Protein AF-A0A950EYW7-F1 (afdb_monomer)

Mean predicted aligned error: 5.31 Å

Foldseek 3Di:
DDPLVVLLVVLVVLLVLLLVLLVLQVVLCVVCVVQEPDDCPLVVLSVVLNVVSVVLNVVSVVCVPPDDDDPVVSVVSSLQSVLSSVLSPQSGDDNPDPHHYNPVSCVVRVVVNVVSVVPRDD

Structure (mmCIF, N/CA/C/O backbone):
data_AF-A0A950EYW7-F1
#
_entry.id   AF-A0A950EYW7-F1
#
loop_
_atom_site.group_PDB
_atom_site.id
_atom_site.type_symbol
_atom_site.label_atom_id
_atom_site.label_alt_id
_atom_site.label_comp_id
_atom_site.label_asym_id
_atom_site.label_entity_id
_atom_site.label_seq_id
_atom_site.pdbx_PDB_ins_code
_atom_site.Cartn_x
_atom_site.Cartn_y
_atom_site.Cartn_z
_atom_site.occupancy
_atom_site.B_iso_or_equiv
_atom_site.auth_seq_id
_atom_site.auth_comp_id
_atom_site.auth_asym_id
_atom_site.auth_atom_id
_atom_site.pdbx_PDB_model_num
ATOM 1 N N . MET A 1 1 ? 19.399 9.872 -20.538 1.00 56.19 1 MET A N 1
ATOM 2 C CA . MET A 1 1 ? 18.231 9.248 -19.891 1.00 56.19 1 MET A CA 1
ATOM 3 C C . MET A 1 1 ? 17.792 8.111 -20.783 1.00 56.19 1 MET A C 1
ATOM 5 O O . MET A 1 1 ? 17.543 8.339 -21.962 1.00 56.19 1 MET A O 1
ATOM 9 N N . THR A 1 2 ? 17.830 6.894 -20.265 1.00 70.12 2 THR A N 1
ATOM 10 C CA . THR A 1 2 ? 17.333 5.705 -20.965 1.00 70.12 2 THR A CA 1
ATOM 11 C C . THR A 1 2 ? 15.814 5.611 -20.777 1.00 70.12 2 THR A C 1
ATOM 13 O O . THR A 1 2 ? 15.268 6.250 -19.879 1.00 70.12 2 THR A O 1
ATOM 16 N N . ALA A 1 3 ? 15.102 4.843 -21.611 1.00 73.06 3 ALA A N 1
ATOM 17 C CA . ALA A 1 3 ? 13.659 4.626 -21.429 1.00 73.06 3 ALA A CA 1
ATOM 18 C C . ALA A 1 3 ? 13.335 4.113 -20.009 1.00 73.06 3 ALA A C 1
ATOM 20 O O . ALA A 1 3 ? 12.346 4.523 -19.414 1.00 73.06 3 ALA A O 1
ATOM 21 N N . PHE A 1 4 ? 14.235 3.313 -19.433 1.00 72.62 4 PHE A N 1
ATOM 22 C CA . PHE A 1 4 ? 14.172 2.858 -18.048 1.00 72.62 4 PHE A CA 1
ATOM 23 C C . PHE A 1 4 ? 14.076 3.996 -17.022 1.00 72.62 4 PHE A C 1
ATOM 25 O O . PHE A 1 4 ? 13.254 3.931 -16.109 1.00 72.62 4 PHE A O 1
ATOM 32 N N . ASP A 1 5 ? 14.873 5.057 -17.175 1.00 76.00 5 ASP A N 1
ATOM 33 C CA . ASP A 1 5 ? 14.906 6.163 -16.208 1.00 76.00 5 ASP A CA 1
ATOM 34 C C . ASP A 1 5 ? 13.544 6.870 -16.128 1.00 76.00 5 ASP A C 1
ATOM 36 O O . ASP A 1 5 ? 13.094 7.233 -15.048 1.00 76.00 5 ASP A O 1
ATOM 40 N N . TYR A 1 6 ? 12.847 7.028 -17.257 1.00 82.62 6 TYR A N 1
ATOM 41 C CA . TYR A 1 6 ? 11.511 7.631 -17.274 1.00 82.62 6 TYR A CA 1
ATOM 42 C C . TYR A 1 6 ? 10.434 6.694 -16.718 1.00 82.62 6 TYR A C 1
ATOM 44 O O . TYR A 1 6 ? 9.560 7.132 -15.969 1.00 82.62 6 TYR A O 1
ATOM 52 N N . LEU A 1 7 ? 10.485 5.408 -17.072 1.00 85.12 7 LEU A N 1
ATOM 53 C CA . LEU A 1 7 ? 9.479 4.432 -16.647 1.00 85.12 7 LEU A CA 1
ATOM 54 C C . LEU A 1 7 ? 9.591 4.121 -15.150 1.00 85.12 7 LEU A C 1
ATOM 56 O O . LEU A 1 7 ? 8.580 4.100 -14.452 1.00 85.12 7 LEU A O 1
ATOM 60 N N . SER A 1 8 ? 10.811 3.969 -14.632 1.00 84.25 8 SER A N 1
ATOM 61 C CA . SER A 1 8 ? 11.062 3.734 -13.204 1.00 84.25 8 SER A CA 1
ATOM 62 C C . SER A 1 8 ? 10.570 4.880 -12.314 1.00 84.25 8 SER A C 1
ATOM 64 O O . SER A 1 8 ? 10.097 4.628 -11.205 1.00 84.25 8 SER A O 1
ATOM 66 N N . VAL A 1 9 ? 10.600 6.127 -12.802 1.00 90.00 9 VAL A N 1
ATOM 67 C CA . VAL A 1 9 ? 10.004 7.276 -12.100 1.00 90.00 9 VAL A CA 1
ATOM 68 C C . VAL A 1 9 ? 8.495 7.103 -11.961 1.00 90.00 9 VAL A C 1
ATOM 70 O O . VAL A 1 9 ? 7.969 7.273 -10.865 1.00 90.00 9 VAL A O 1
ATOM 73 N N . LEU A 1 10 ? 7.794 6.726 -13.033 1.00 91.31 10 LEU A N 1
ATOM 74 C CA . LEU A 1 10 ? 6.350 6.492 -12.974 1.00 91.31 10 LEU A CA 1
ATOM 75 C C . LEU A 1 10 ? 6.004 5.340 -12.019 1.00 91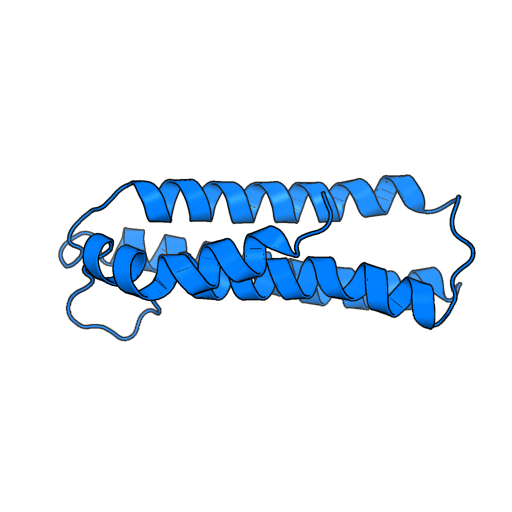.31 10 LEU A C 1
ATOM 77 O O . LEU A 1 10 ? 5.129 5.506 -11.171 1.00 91.31 10 LEU A O 1
ATOM 81 N N . LEU A 1 11 ? 6.729 4.218 -12.098 1.00 91.62 11 LEU A N 1
ATOM 82 C CA . LEU A 1 11 ? 6.560 3.089 -11.173 1.00 91.62 11 LEU A CA 1
ATOM 83 C C . LEU A 1 11 ? 6.767 3.531 -9.715 1.00 91.62 11 LEU A C 1
ATOM 85 O O . LEU A 1 11 ? 5.948 3.223 -8.851 1.00 91.62 11 LEU A O 1
ATOM 89 N N . SER A 1 12 ? 7.803 4.336 -9.461 1.00 91.94 12 SER A N 1
ATOM 90 C CA . SER A 1 12 ? 8.101 4.887 -8.133 1.00 91.94 12 SER A CA 1
ATOM 91 C C . SER A 1 12 ? 7.013 5.834 -7.623 1.00 91.94 12 SER A C 1
ATOM 93 O O . SER A 1 12 ? 6.730 5.836 -6.428 1.00 91.94 12 SER A O 1
ATOM 95 N N . ILE A 1 13 ? 6.387 6.631 -8.497 1.00 94.81 13 ILE A N 1
ATOM 96 C CA . ILE A 1 13 ? 5.275 7.517 -8.118 1.00 94.81 13 ILE A CA 1
ATOM 97 C C . ILE A 1 13 ? 4.075 6.686 -7.663 1.00 94.81 13 ILE A C 1
ATOM 99 O O . ILE A 1 13 ? 3.535 6.942 -6.589 1.00 94.81 13 ILE A O 1
ATOM 103 N N . VAL A 1 14 ? 3.674 5.680 -8.445 1.00 95.81 14 VAL A N 1
ATOM 104 C CA . VAL A 1 14 ? 2.527 4.823 -8.098 1.00 95.81 14 VAL A CA 1
ATOM 105 C C . VAL A 1 14 ? 2.797 4.065 -6.796 1.00 95.81 14 VAL A C 1
ATOM 107 O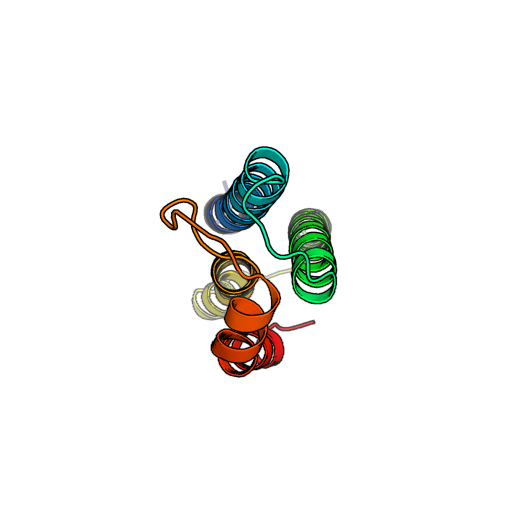 O . VAL A 1 14 ? 1.949 4.025 -5.907 1.00 95.81 14 VAL A O 1
ATOM 110 N N . LEU A 1 15 ? 4.012 3.547 -6.630 1.00 94.81 15 LEU A N 1
ATOM 111 C CA . LEU A 1 15 ? 4.418 2.852 -5.414 1.00 94.81 15 LEU A CA 1
ATOM 112 C C . LEU A 1 15 ? 4.474 3.786 -4.195 1.00 94.81 15 LEU A C 1
ATOM 114 O O . LEU A 1 15 ? 4.020 3.431 -3.109 1.00 94.81 15 LEU A O 1
ATOM 118 N N . GLY A 1 16 ? 4.959 5.015 -4.380 1.00 96.19 16 GLY A N 1
ATOM 119 C CA . GLY A 1 16 ? 4.930 6.062 -3.362 1.00 96.19 16 GLY A CA 1
ATOM 120 C C . GLY A 1 16 ? 3.507 6.427 -2.936 1.00 96.19 16 GLY A C 1
ATOM 121 O O . GLY A 1 16 ? 3.262 6.633 -1.749 1.00 96.19 16 GLY A O 1
ATOM 122 N N . LEU A 1 17 ? 2.551 6.439 -3.871 1.00 96.88 17 LEU A N 1
AT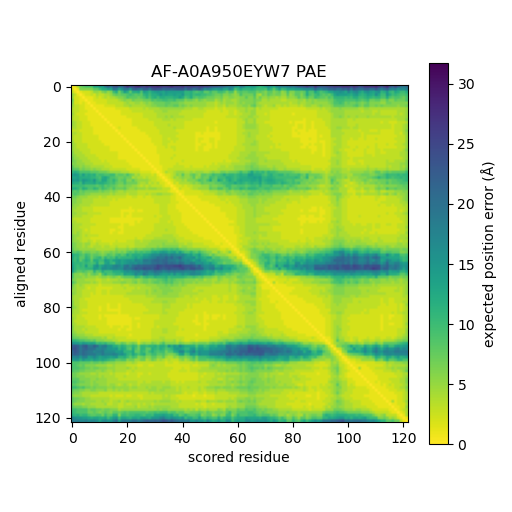OM 123 C CA . LEU A 1 17 ? 1.131 6.625 -3.563 1.00 96.88 17 LEU A CA 1
ATOM 124 C C . LEU A 1 17 ? 0.564 5.455 -2.754 1.00 96.88 17 LEU A C 1
ATOM 126 O O . LEU A 1 17 ? -0.185 5.704 -1.813 1.00 96.88 17 LEU A O 1
ATOM 130 N N . ALA A 1 18 ? 0.935 4.209 -3.064 1.00 96.50 18 ALA A N 1
ATOM 131 C CA . ALA A 1 18 ? 0.523 3.038 -2.283 1.00 96.50 18 ALA A CA 1
ATOM 132 C C . ALA A 1 18 ? 1.032 3.125 -0.833 1.00 96.50 18 ALA A C 1
ATOM 134 O O . ALA A 1 18 ? 0.269 2.950 0.120 1.00 96.50 18 ALA A O 1
ATOM 135 N N . ILE A 1 19 ? 2.308 3.490 -0.665 1.00 97.00 19 ILE A N 1
ATOM 136 C CA . ILE A 1 19 ? 2.935 3.700 0.647 1.00 97.00 19 ILE A CA 1
ATOM 137 C C . ILE A 1 1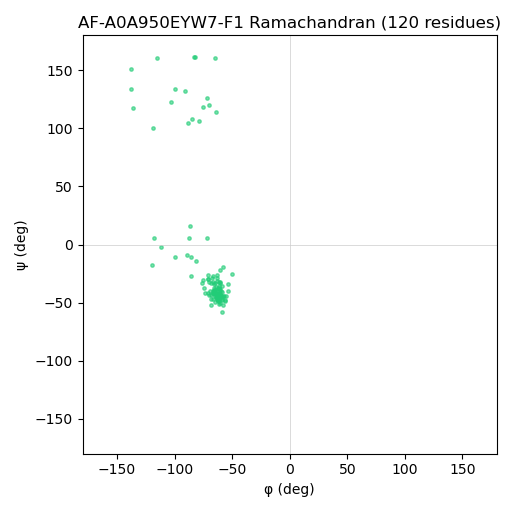9 ? 2.244 4.840 1.405 1.00 97.00 19 ILE A C 1
ATOM 139 O O . ILE A 1 19 ? 1.878 4.681 2.570 1.00 97.00 19 ILE A O 1
ATOM 143 N N . ALA A 1 20 ? 2.031 5.987 0.759 1.00 96.81 20 ALA A N 1
ATOM 144 C CA . ALA A 1 20 ? 1.342 7.111 1.380 1.00 96.81 20 ALA A CA 1
ATOM 145 C C . ALA A 1 20 ? -0.080 6.720 1.801 1.00 96.81 20 ALA A C 1
ATOM 147 O O . ALA A 1 20 ? -0.481 6.996 2.929 1.00 96.81 20 ALA A O 1
ATOM 148 N N . ASN A 1 21 ? -0.818 6.016 0.938 1.00 96.06 21 ASN A N 1
ATOM 149 C CA . ASN A 1 21 ? -2.191 5.611 1.210 1.00 96.06 21 ASN A CA 1
ATOM 150 C C . ASN A 1 21 ? -2.291 4.677 2.423 1.00 96.06 21 ASN A C 1
ATOM 152 O O . ASN A 1 21 ? -3.093 4.941 3.322 1.00 96.06 21 ASN A O 1
ATOM 156 N N . VAL A 1 22 ? -1.452 3.635 2.495 1.00 96.38 22 VAL A N 1
ATOM 157 C CA . VAL A 1 22 ? -1.482 2.699 3.632 1.00 96.38 22 VAL A CA 1
ATOM 158 C C . VAL A 1 22 ? -1.094 3.391 4.939 1.00 96.38 22 VAL A C 1
ATOM 160 O O . VAL A 1 22 ? -1.744 3.173 5.961 1.00 96.38 22 VAL A O 1
ATOM 163 N N . LEU A 1 23 ? -0.101 4.288 4.912 1.00 96.12 23 LEU A N 1
ATOM 164 C CA . LEU A 1 23 ? 0.313 5.055 6.089 1.00 96.12 23 LEU A CA 1
ATOM 165 C C . LEU A 1 23 ? -0.770 6.034 6.548 1.00 96.12 23 LEU A C 1
ATOM 167 O O . LEU A 1 23 ? -1.023 6.136 7.747 1.00 96.12 23 LEU A O 1
ATOM 171 N N . THR A 1 24 ? -1.444 6.722 5.623 1.00 94.94 24 THR A N 1
ATOM 172 C CA . THR A 1 24 ? -2.564 7.614 5.950 1.00 94.94 24 THR A CA 1
ATOM 173 C C . THR A 1 24 ? -3.706 6.848 6.612 1.00 94.94 24 THR A C 1
ATOM 175 O O . THR A 1 24 ? -4.230 7.296 7.631 1.00 94.94 24 THR A O 1
ATOM 178 N N . ARG A 1 25 ? -4.068 5.671 6.090 1.00 92.56 25 ARG A N 1
ATOM 179 C CA . ARG A 1 25 ? -5.126 4.836 6.682 1.00 92.56 25 ARG A CA 1
ATOM 180 C C . ARG A 1 25 ? -4.729 4.283 8.047 1.00 92.56 25 ARG A C 1
ATOM 182 O O . ARG A 1 25 ? -5.529 4.324 8.977 1.00 92.56 25 ARG A O 1
ATOM 189 N N . LEU A 1 26 ? -3.485 3.830 8.203 1.00 93.00 26 LEU A N 1
ATOM 190 C CA . LEU A 1 26 ? -2.948 3.408 9.499 1.00 93.00 26 LEU A CA 1
ATOM 191 C C . LEU A 1 26 ? -2.990 4.548 10.524 1.00 93.00 26 LEU A C 1
ATOM 193 O O . LEU A 1 26 ? -3.467 4.355 11.642 1.00 93.00 26 LEU A O 1
ATOM 197 N N . ALA A 1 27 ? -2.550 5.749 10.141 1.00 91.75 27 ALA A N 1
ATOM 198 C CA . ALA A 1 27 ? -2.598 6.928 11.000 1.00 91.75 27 ALA A CA 1
ATOM 199 C C . ALA A 1 27 ? -4.036 7.289 11.402 1.00 91.75 27 ALA A C 1
ATOM 201 O O . ALA A 1 27 ? -4.277 7.656 12.556 1.00 91.75 27 ALA A O 1
ATOM 202 N N . ALA A 1 28 ? -4.999 7.139 10.489 1.00 89.19 28 ALA A N 1
ATOM 203 C CA . ALA A 1 28 ? -6.411 7.367 10.777 1.00 89.19 28 ALA A CA 1
ATOM 204 C C . ALA A 1 28 ? -6.946 6.394 11.834 1.00 89.19 28 ALA A C 1
ATOM 206 O O . ALA A 1 28 ? -7.548 6.836 12.810 1.00 89.19 28 ALA A O 1
ATOM 207 N N . VAL A 1 29 ? -6.650 5.097 11.705 1.00 89.56 29 VAL A N 1
ATOM 208 C CA . VAL A 1 29 ? -7.040 4.084 12.703 1.00 89.56 29 VAL A CA 1
ATOM 209 C C . VAL A 1 29 ? -6.425 4.383 14.074 1.00 89.56 29 VAL A C 1
ATOM 211 O O . VAL A 1 29 ? -7.115 4.323 15.089 1.00 89.56 29 VAL A O 1
ATOM 214 N N . VAL A 1 30 ? -5.145 4.767 14.117 1.00 89.12 30 VAL A N 1
ATOM 215 C CA . VAL A 1 30 ? -4.448 5.114 15.370 1.00 89.12 30 VAL A CA 1
ATOM 216 C C . VAL A 1 30 ? -5.031 6.374 16.023 1.00 89.12 30 VAL A C 1
ATOM 218 O O . VAL A 1 30 ? -5.142 6.453 17.252 1.00 89.12 30 VAL A O 1
ATOM 221 N N . THR A 1 31 ? -5.420 7.362 15.217 1.00 89.00 31 THR A N 1
ATOM 222 C CA . THR A 1 31 ? -5.997 8.624 15.706 1.00 89.00 31 THR A CA 1
ATOM 223 C C . THR A 1 31 ? -7.436 8.428 16.181 1.00 89.00 31 THR A C 1
ATOM 225 O O . THR A 1 31 ? -7.824 8.981 17.206 1.00 89.00 31 THR A O 1
ATOM 228 N N . ALA A 1 32 ? -8.209 7.582 15.498 1.00 86.38 32 ALA A N 1
ATOM 229 C CA . ALA A 1 32 ? -9.602 7.278 15.817 1.00 86.38 32 ALA A CA 1
ATOM 230 C C . ALA A 1 32 ? -9.772 6.148 16.851 1.00 86.38 32 ALA A C 1
ATOM 232 O O . ALA A 1 32 ? -10.874 5.631 16.999 1.00 86.38 32 ALA A O 1
ATOM 233 N N . ARG A 1 33 ? -8.720 5.778 17.597 1.00 81.69 33 ARG A N 1
ATOM 234 C CA . ARG A 1 33 ? -8.696 4.621 18.520 1.00 81.69 33 ARG A CA 1
ATOM 235 C C . ARG A 1 33 ? -9.858 4.527 19.523 1.00 81.69 33 ARG A C 1
ATOM 237 O O . ARG A 1 33 ? -10.159 3.437 19.982 1.00 81.69 33 ARG A O 1
ATOM 244 N N . GLU A 1 34 ? -10.495 5.643 19.879 1.00 83.69 34 GLU A N 1
ATOM 245 C CA . GLU A 1 34 ? -11.644 5.678 20.805 1.00 83.69 34 GLU A CA 1
ATOM 246 C C . GLU A 1 34 ? -12.986 5.337 20.131 1.00 83.69 34 GLU A C 1
ATOM 248 O O . GLU A 1 34 ? -13.977 5.084 20.810 1.00 83.69 34 GLU A O 1
ATOM 253 N N . ARG A 1 35 ? -13.027 5.342 18.793 1.00 83.69 35 ARG A N 1
ATOM 254 C CA . ARG A 1 35 ? -14.211 5.097 17.949 1.00 83.69 35 ARG A CA 1
ATOM 255 C C . ARG A 1 35 ? -14.055 3.864 17.051 1.00 83.69 35 ARG A C 1
ATOM 257 O O . ARG A 1 35 ? -14.900 3.633 16.187 1.00 83.69 35 ARG A O 1
ATOM 264 N N . VAL A 1 36 ? -12.955 3.130 17.219 1.00 84.94 36 VAL A N 1
ATOM 265 C CA . VAL A 1 36 ? -12.598 1.962 16.414 1.00 84.94 36 VAL A CA 1
ATOM 266 C C . VAL A 1 36 ? -12.895 0.693 17.203 1.00 84.94 36 VAL A C 1
ATOM 268 O O . VAL A 1 36 ? -12.308 0.476 18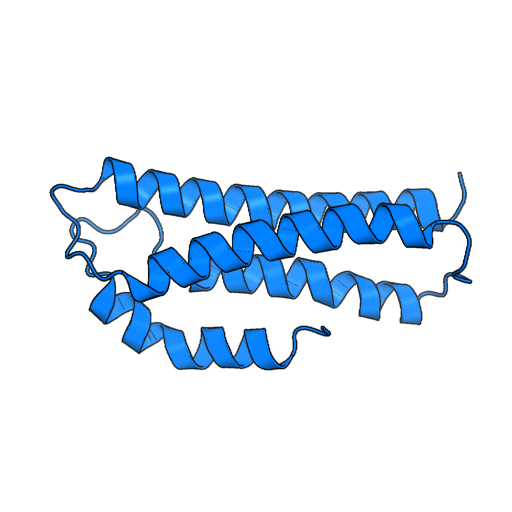.264 1.00 84.94 36 VAL A O 1
ATOM 271 N N . ASP A 1 37 ? -13.730 -0.180 16.647 1.00 86.12 37 ASP A N 1
ATOM 272 C CA . ASP A 1 37 ? -13.849 -1.553 17.126 1.00 86.12 37 ASP A CA 1
ATOM 273 C C . ASP A 1 37 ? -12.658 -2.352 16.580 1.00 86.12 37 ASP A C 1
ATOM 275 O O . ASP A 1 37 ? -12.512 -2.609 15.380 1.00 86.12 37 ASP A O 1
ATOM 279 N N . PHE A 1 38 ? -11.719 -2.650 17.482 1.00 86.56 38 PHE A N 1
ATOM 280 C CA . PHE A 1 38 ? -10.403 -3.163 17.123 1.00 86.56 38 PHE A CA 1
ATOM 281 C C . PHE A 1 38 ? -10.456 -4.611 16.618 1.00 86.56 38 PHE A C 1
ATOM 283 O O . PHE A 1 38 ? -10.875 -5.526 17.326 1.00 86.56 38 PHE A O 1
ATOM 290 N N . TYR A 1 39 ? -9.903 -4.832 15.424 1.00 89.62 39 TYR A N 1
ATOM 291 C CA . TYR A 1 39 ? -9.667 -6.152 14.849 1.00 89.62 39 TYR A CA 1
ATOM 292 C C . TYR A 1 39 ? -8.267 -6.183 14.227 1.00 89.62 39 TYR A C 1
ATOM 294 O O . TYR A 1 39 ? -7.954 -5.412 13.322 1.00 89.62 39 TYR A O 1
ATOM 302 N N . TRP A 1 40 ? -7.390 -7.047 14.742 1.00 90.06 40 TRP A N 1
ATOM 303 C CA . TRP A 1 40 ? -5.963 -7.041 14.399 1.00 90.06 40 TRP A CA 1
ATOM 304 C C . TRP A 1 40 ? -5.602 -7.524 12.974 1.00 90.06 40 TRP A C 1
ATOM 306 O O . TRP A 1 40 ? -4.603 -7.028 12.446 1.00 90.06 40 TRP A O 1
ATOM 316 N N . PRO A 1 41 ? -6.340 -8.441 12.306 1.00 93.31 41 PRO A N 1
ATOM 317 C CA . PRO A 1 41 ? -5.956 -8.933 10.979 1.00 93.31 41 PRO A CA 1
ATOM 318 C C . PRO A 1 41 ? -5.774 -7.858 9.895 1.00 93.31 41 PRO A C 1
ATOM 320 O O . PRO A 1 41 ? -4.730 -7.880 9.243 1.00 93.31 41 PRO A O 1
ATOM 323 N N . PRO A 1 42 ? -6.693 -6.891 9.689 1.00 92.75 42 PRO A N 1
ATOM 324 C CA . PRO A 1 42 ? -6.479 -5.835 8.697 1.00 92.75 42 PRO A CA 1
ATOM 325 C C . PRO A 1 42 ? -5.264 -4.949 9.023 1.00 92.75 42 PRO A C 1
ATOM 327 O O . PRO A 1 42 ? -4.589 -4.485 8.110 1.00 92.75 42 PRO A O 1
ATOM 330 N N . LEU A 1 43 ? -4.904 -4.774 10.300 1.00 93.25 43 LEU A N 1
ATOM 331 C CA . LEU A 1 43 ? -3.674 -4.065 10.679 1.00 93.25 43 LEU A CA 1
ATOM 332 C C . LEU A 1 43 ? -2.415 -4.851 10.298 1.00 93.25 43 LEU A C 1
ATOM 334 O O . LEU A 1 43 ? -1.473 -4.270 9.763 1.00 93.25 43 LEU A O 1
ATOM 338 N N . ALA A 1 44 ? -2.403 -6.165 10.533 1.00 95.12 44 ALA A N 1
ATOM 339 C CA . ALA A 1 44 ? -1.294 -7.023 10.117 1.00 95.12 44 ALA A CA 1
ATOM 340 C C . ALA A 1 44 ? -1.114 -7.000 8.591 1.00 95.12 44 ALA A C 1
ATOM 342 O O . ALA A 1 44 ? 0.008 -6.860 8.103 1.00 95.12 44 ALA A O 1
ATOM 343 N N . TRP A 1 45 ? -2.218 -7.049 7.839 1.00 95.88 45 TRP A N 1
ATOM 344 C CA . TRP A 1 45 ? -2.185 -6.907 6.385 1.00 95.88 45 TRP A CA 1
ATOM 345 C C . TRP A 1 45 ? -1.713 -5.525 5.937 1.00 95.88 45 TRP A C 1
ATOM 347 O O . TRP A 1 45 ? -0.942 -5.441 4.990 1.00 95.88 45 TRP A O 1
ATOM 357 N N . ALA A 1 46 ? -2.104 -4.446 6.617 1.00 95.75 46 ALA A N 1
ATOM 358 C CA . ALA A 1 46 ? -1.656 -3.098 6.266 1.00 95.75 46 ALA A CA 1
ATOM 359 C C . ALA A 1 46 ? -0.141 -2.942 6.460 1.00 95.75 46 ALA A C 1
ATOM 361 O O . ALA A 1 46 ? 0.548 -2.391 5.603 1.00 95.75 46 ALA A O 1
ATOM 362 N N . ILE A 1 47 ? 0.391 -3.492 7.554 1.00 96.12 47 ILE A N 1
ATOM 363 C CA . ILE A 1 47 ? 1.835 -3.550 7.806 1.00 96.12 47 ILE A CA 1
ATOM 364 C C . ILE A 1 47 ? 2.533 -4.371 6.715 1.00 96.12 47 ILE A C 1
ATOM 366 O O . ILE A 1 47 ? 3.556 -3.942 6.183 1.00 96.12 47 ILE A O 1
ATOM 370 N N . TRP A 1 48 ? 1.970 -5.519 6.337 1.00 95.88 48 TRP A N 1
ATOM 371 C CA . TRP A 1 48 ? 2.511 -6.344 5.259 1.00 95.88 48 TRP A CA 1
ATOM 372 C C . TRP A 1 48 ? 2.523 -5.608 3.907 1.00 95.88 48 TRP A C 1
ATOM 374 O O . TRP A 1 48 ? 3.564 -5.584 3.255 1.00 95.88 48 TRP A O 1
ATOM 384 N N . VAL A 1 49 ? 1.427 -4.933 3.530 1.00 95.88 49 VAL A N 1
ATOM 385 C CA . VAL A 1 49 ? 1.325 -4.117 2.300 1.00 95.88 49 VAL A CA 1
ATOM 386 C C . VAL A 1 49 ? 2.377 -3.004 2.284 1.00 95.88 49 VAL A C 1
ATOM 388 O O . VAL A 1 49 ? 3.003 -2.753 1.253 1.00 95.88 49 VAL A O 1
ATOM 391 N N . PHE A 1 50 ? 2.618 -2.355 3.424 1.00 96.81 50 PHE A N 1
ATOM 392 C CA . PHE A 1 50 ? 3.687 -1.366 3.546 1.00 96.81 50 PHE A CA 1
ATOM 393 C C . PHE A 1 50 ? 5.067 -1.986 3.276 1.00 96.81 50 PHE A C 1
ATOM 395 O O . PHE A 1 50 ? 5.813 -1.482 2.435 1.00 96.81 50 PHE A O 1
ATOM 402 N N . PHE A 1 51 ? 5.398 -3.096 3.942 1.00 96.50 51 PHE A N 1
ATOM 403 C CA . PHE A 1 51 ? 6.704 -3.739 3.787 1.00 96.50 51 PHE A CA 1
ATOM 404 C C . PHE A 1 51 ? 6.943 -4.259 2.374 1.00 96.50 51 PHE A C 1
ATOM 406 O O . PHE A 1 51 ? 8.016 -4.017 1.824 1.00 96.50 51 PHE A O 1
ATOM 413 N N . ILE A 1 52 ? 5.957 -4.921 1.767 1.00 94.31 52 ILE A N 1
ATOM 414 C CA . ILE A 1 52 ? 6.100 -5.444 0.407 1.00 94.31 52 ILE A CA 1
ATOM 415 C C . ILE A 1 52 ? 6.234 -4.298 -0.608 1.00 94.31 52 ILE A C 1
ATOM 417 O O . ILE A 1 52 ? 7.035 -4.397 -1.532 1.00 94.31 52 ILE A O 1
ATOM 421 N N . SER A 1 53 ? 5.566 -3.157 -0.385 1.00 94.25 53 SER A N 1
ATOM 422 C CA . SER A 1 53 ? 5.735 -1.965 -1.229 1.00 94.25 53 SER A CA 1
ATOM 423 C C . SER A 1 53 ? 7.158 -1.411 -1.166 1.00 94.25 53 SER A C 1
ATOM 425 O O . SER A 1 53 ? 7.764 -1.121 -2.196 1.00 94.25 53 SER A O 1
ATOM 427 N N . VAL A 1 54 ? 7.729 -1.311 0.037 1.00 93.56 54 VAL A N 1
ATOM 428 C CA . VAL A 1 54 ? 9.126 -0.886 0.222 1.00 93.56 54 VAL A CA 1
ATOM 429 C C . VAL A 1 54 ? 10.099 -1.911 -0.367 1.00 93.56 54 VAL A C 1
ATOM 431 O O . VAL A 1 54 ? 11.090 -1.529 -0.989 1.00 93.56 54 VAL A O 1
ATOM 434 N N . GLN A 1 55 ? 9.817 -3.206 -0.216 1.00 92.12 55 GLN A N 1
ATOM 435 C CA . GLN A 1 55 ? 10.632 -4.278 -0.781 1.00 92.12 55 GLN A CA 1
ATOM 436 C C . GLN A 1 55 ? 10.639 -4.241 -2.313 1.00 92.12 55 GLN A C 1
ATOM 438 O O . GLN A 1 55 ? 11.714 -4.327 -2.901 1.00 92.12 55 GLN A O 1
ATOM 443 N N . HIS A 1 56 ? 9.484 -4.067 -2.965 1.00 90.19 56 HIS A N 1
ATOM 444 C CA . HIS A 1 56 ? 9.417 -3.924 -4.423 1.00 90.19 56 HIS A CA 1
ATOM 445 C C . HIS A 1 56 ? 10.174 -2.687 -4.900 1.00 90.19 56 HIS A C 1
ATOM 447 O O . HIS A 1 56 ? 10.944 -2.771 -5.855 1.00 90.19 56 HIS A O 1
ATOM 453 N N . TRP A 1 57 ? 10.025 -1.560 -4.199 1.00 89.06 57 TRP A N 1
ATOM 454 C CA . TRP A 1 57 ? 10.776 -0.345 -4.512 1.00 89.06 57 TRP A CA 1
ATOM 455 C C . TRP A 1 57 ? 12.288 -0.597 -4.453 1.00 89.06 57 TRP A C 1
ATOM 457 O O . TRP A 1 57 ? 13.037 -0.200 -5.346 1.00 89.06 57 TRP A O 1
ATOM 467 N N . TRP A 1 58 ? 12.737 -1.301 -3.413 1.00 88.56 58 TRP A N 1
ATOM 468 C CA . TRP A 1 58 ? 14.137 -1.670 -3.246 1.00 88.56 58 TRP A CA 1
ATOM 469 C C . TRP A 1 58 ? 14.621 -2.638 -4.335 1.00 88.56 58 TRP A C 1
ATOM 471 O O . TRP A 1 58 ? 15.708 -2.456 -4.881 1.00 88.56 58 TRP A O 1
ATOM 481 N N . ALA A 1 59 ? 13.818 -3.640 -4.698 1.00 86.12 59 ALA A N 1
ATOM 482 C CA . ALA A 1 59 ? 14.157 -4.626 -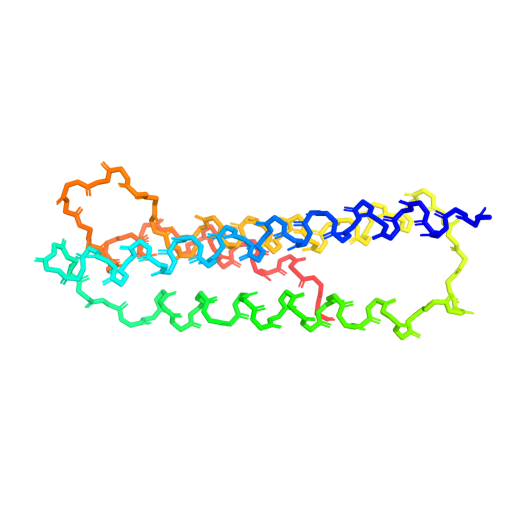5.726 1.00 86.12 59 ALA A CA 1
ATOM 483 C C . ALA A 1 59 ? 14.369 -3.985 -7.109 1.00 86.12 59 ALA A C 1
ATOM 485 O O . ALA A 1 59 ? 15.307 -4.354 -7.817 1.00 86.12 59 ALA A O 1
ATOM 486 N N . GLN A 1 60 ? 13.601 -2.942 -7.448 1.00 79.25 60 GLN A N 1
ATOM 487 C CA . GLN A 1 60 ? 13.789 -2.170 -8.686 1.00 79.25 60 GLN A CA 1
ATOM 488 C C . GLN A 1 60 ? 15.166 -1.493 -8.782 1.00 79.25 60 GLN A C 1
ATOM 490 O O . GLN A 1 60 ? 15.638 -1.187 -9.880 1.00 79.25 60 GLN A O 1
ATOM 495 N N . TRP A 1 61 ? 15.854 -1.262 -7.657 1.00 71.38 61 TRP A N 1
ATOM 496 C CA . TRP A 1 61 ? 17.242 -0.795 -7.674 1.00 71.38 61 TRP A CA 1
ATOM 497 C C . TRP A 1 61 ? 18.215 -1.878 -8.169 1.00 71.38 61 TRP A C 1
ATOM 499 O O . TRP A 1 61 ? 19.216 -1.556 -8.809 1.00 71.38 61 TRP A O 1
ATOM 509 N N . GLY A 1 62 ? 17.935 -3.154 -7.899 1.00 70.88 62 GLY A N 1
ATOM 510 C CA . GLY A 1 62 ? 18.788 -4.281 -8.287 1.00 70.88 62 GLY A CA 1
ATOM 511 C C . GLY A 1 62 ? 18.720 -4.634 -9.775 1.00 70.88 62 GLY A C 1
ATOM 512 O O . GLY A 1 62 ? 19.723 -5.048 -10.348 1.00 70.88 62 GLY A O 1
ATOM 513 N N . GLU A 1 63 ? 17.575 -4.414 -10.427 1.00 66.19 63 GLU A N 1
ATOM 514 C CA . GLU A 1 63 ? 17.333 -4.832 -11.823 1.00 66.19 63 GLU A CA 1
ATOM 515 C C . GLU A 1 63 ? 17.773 -3.825 -12.901 1.00 66.19 63 GLU A C 1
ATOM 517 O O . GLU A 1 63 ? 17.588 -4.039 -14.101 1.00 66.19 63 GLU A O 1
ATOM 522 N N . ARG A 1 64 ? 18.424 -2.732 -12.499 1.00 64.69 64 ARG A N 1
ATOM 523 C CA . ARG A 1 64 ? 18.775 -1.591 -13.368 1.00 64.69 64 ARG A CA 1
ATOM 524 C C . ARG A 1 64 ? 19.638 -1.918 -14.581 1.00 64.69 64 ARG A C 1
ATOM 526 O O . ARG A 1 64 ? 19.723 -1.108 -15.500 1.00 64.69 64 ARG A O 1
ATOM 533 N N . HIS A 1 65 ? 20.322 -3.056 -14.568 1.00 61.88 65 HIS A N 1
ATOM 534 C CA . HIS A 1 65 ? 21.342 -3.393 -15.557 1.00 61.88 65 HIS A CA 1
ATOM 535 C C . HIS A 1 65 ? 20.954 -4.550 -16.487 1.00 61.88 65 HIS A C 1
ATOM 537 O O . HIS A 1 65 ? 21.725 -4.861 -17.393 1.00 61.88 65 HIS A O 1
ATOM 543 N N . THR A 1 66 ? 19.786 -5.173 -16.299 1.00 60.62 66 THR A N 1
ATOM 544 C CA . THR A 1 66 ? 19.500 -6.498 -16.881 1.00 60.62 66 THR A CA 1
ATOM 545 C C . THR A 1 66 ? 18.314 -6.550 -17.846 1.00 60.62 66 THR A C 1
ATOM 547 O O . THR A 1 66 ? 18.241 -7.494 -18.630 1.00 60.62 66 THR A O 1
ATOM 550 N N . GLN A 1 67 ? 17.409 -5.564 -17.853 1.00 65.00 67 GLN A N 1
ATOM 551 C CA . GLN A 1 67 ? 16.201 -5.618 -18.689 1.00 65.00 67 GLN A CA 1
ATOM 552 C C . GLN A 1 67 ? 16.307 -4.817 -19.998 1.00 65.00 67 GLN A C 1
ATOM 554 O O . GLN A 1 67 ? 16.676 -3.641 -20.028 1.00 65.00 67 GLN A O 1
ATOM 559 N N . THR A 1 68 ? 15.889 -5.452 -21.097 1.00 69.12 68 THR A N 1
ATOM 560 C CA . THR A 1 68 ? 15.560 -4.772 -22.356 1.00 69.12 68 THR A CA 1
ATOM 561 C C . THR A 1 68 ? 14.111 -4.285 -22.287 1.00 69.12 68 THR A C 1
ATOM 563 O O . THR A 1 68 ? 13.166 -5.069 -22.317 1.00 69.12 68 THR A O 1
ATOM 566 N N . TRP A 1 69 ? 13.926 -2.971 -22.157 1.00 74.19 69 TRP A N 1
ATOM 567 C CA . TRP A 1 69 ? 12.606 -2.373 -21.950 1.00 74.19 69 TRP A CA 1
ATOM 568 C C . TRP A 1 69 ? 11.784 -2.357 -23.239 1.00 74.19 69 TRP A C 1
ATOM 570 O O . TRP A 1 69 ? 12.146 -1.703 -24.217 1.00 74.19 69 TRP A O 1
ATOM 580 N N . SER A 1 70 ? 10.646 -3.047 -23.217 1.00 84.25 70 SER A N 1
ATOM 581 C CA . SER A 1 70 ? 9.596 -2.952 -24.232 1.00 84.25 70 SER A CA 1
ATOM 582 C C . SER A 1 70 ? 8.323 -2.371 -23.617 1.00 84.25 70 SER A C 1
ATOM 584 O O . SER A 1 70 ? 8.136 -2.418 -22.401 1.00 84.25 70 SER A O 1
ATOM 586 N N . PHE A 1 71 ? 7.417 -1.850 -24.449 1.00 82.44 71 PHE A N 1
ATOM 587 C CA . PHE A 1 71 ? 6.125 -1.339 -23.974 1.00 82.44 71 PHE A CA 1
ATOM 588 C C . PHE A 1 71 ? 5.304 -2.414 -23.241 1.00 82.44 71 PHE A C 1
ATOM 590 O O . PHE A 1 71 ? 4.644 -2.115 -22.252 1.00 82.44 71 PHE A O 1
ATOM 597 N N . GLY A 1 72 ? 5.381 -3.673 -23.689 1.00 85.56 72 GLY A N 1
ATOM 598 C CA . GLY A 1 72 ? 4.715 -4.797 -23.028 1.00 85.56 72 GLY A CA 1
ATOM 599 C C . GLY A 1 72 ? 5.324 -5.128 -21.664 1.00 85.56 72 GLY A C 1
ATOM 600 O O . GLY A 1 72 ? 4.587 -5.252 -20.692 1.00 85.56 72 GLY A O 1
ATOM 601 N N . ALA A 1 73 ? 6.657 -5.203 -21.575 1.00 84.12 73 ALA A N 1
ATOM 602 C CA . ALA A 1 73 ? 7.351 -5.435 -20.304 1.00 84.12 73 ALA A CA 1
ATOM 603 C C . ALA A 1 73 ? 7.035 -4.334 -19.281 1.00 84.12 73 ALA A C 1
ATOM 605 O O . ALA A 1 73 ? 6.758 -4.624 -18.125 1.00 84.12 73 ALA A O 1
ATOM 606 N N . PHE A 1 74 ? 6.968 -3.079 -19.733 1.00 85.56 74 PHE A N 1
ATOM 607 C CA . PHE A 1 74 ? 6.568 -1.965 -18.882 1.00 85.56 74 PHE A CA 1
ATOM 608 C C . PHE A 1 74 ? 5.163 -2.128 -18.288 1.00 85.56 74 PHE A C 1
ATOM 610 O O . PHE A 1 74 ? 4.981 -1.885 -17.100 1.00 85.56 74 PHE A O 1
ATOM 617 N N . TRP A 1 75 ? 4.168 -2.529 -19.087 1.00 88.38 75 TRP A N 1
ATOM 618 C CA . TRP A 1 75 ? 2.814 -2.737 -18.566 1.00 88.38 75 TRP A CA 1
ATOM 619 C C . TRP A 1 75 ? 2.770 -3.816 -17.491 1.00 88.38 75 TRP A C 1
ATOM 621 O O . TRP A 1 75 ? 2.074 -3.632 -16.501 1.00 88.38 75 TRP A O 1
ATOM 631 N N . LEU A 1 76 ? 3.527 -4.901 -17.663 1.00 87.81 76 LEU A N 1
ATOM 632 C CA . LEU A 1 76 ? 3.622 -5.963 -16.661 1.00 87.81 76 LEU A CA 1
ATOM 633 C C . LEU A 1 76 ? 4.241 -5.449 -15.354 1.00 87.81 76 LEU A C 1
ATOM 635 O O . LEU A 1 76 ? 3.697 -5.697 -14.284 1.00 87.81 76 LEU A O 1
ATOM 639 N N . GLU A 1 77 ? 5.314 -4.663 -15.445 1.00 88.19 77 GLU A N 1
ATOM 640 C CA . GLU A 1 77 ? 5.955 -4.022 -14.288 1.00 88.19 77 GLU A CA 1
ATOM 641 C C . GLU A 1 77 ? 5.042 -2.993 -13.603 1.00 88.19 77 GLU A C 1
ATOM 643 O O . GLU A 1 77 ? 5.083 -2.835 -12.385 1.00 88.19 77 GLU A O 1
ATOM 648 N N . LEU A 1 78 ? 4.190 -2.294 -14.364 1.00 90.56 78 LEU A N 1
ATOM 649 C CA . LEU A 1 78 ? 3.237 -1.312 -13.838 1.00 90.56 78 LEU A CA 1
ATOM 650 C C . LEU A 1 78 ? 2.082 -1.951 -13.060 1.00 90.56 78 LEU A C 1
ATOM 652 O O . LEU A 1 78 ? 1.538 -1.302 -12.166 1.00 90.56 78 LEU A O 1
ATOM 656 N N . LEU A 1 79 ? 1.717 -3.201 -13.354 1.00 91.75 79 LEU A N 1
ATOM 657 C CA . LEU A 1 79 ? 0.653 -3.891 -12.620 1.00 91.75 79 LEU A CA 1
ATOM 658 C C . LEU A 1 79 ? 0.998 -4.038 -11.136 1.00 91.75 79 LEU A C 1
ATOM 660 O O . LEU A 1 79 ? 0.141 -3.799 -10.296 1.00 91.75 79 LEU A O 1
ATOM 664 N N . VAL A 1 80 ? 2.263 -4.298 -10.801 1.00 92.44 80 VAL A N 1
ATOM 665 C CA . VAL A 1 80 ? 2.702 -4.497 -9.410 1.00 92.44 80 VAL A CA 1
ATOM 666 C C . VAL A 1 80 ? 2.407 -3.293 -8.503 1.00 92.44 80 VAL A C 1
ATOM 668 O O . VAL A 1 80 ? 1.686 -3.454 -7.517 1.00 92.44 80 VAL A O 1
ATOM 671 N N . PRO A 1 81 ? 2.901 -2.067 -8.779 1.00 93.81 81 PRO A N 1
ATOM 672 C CA . PRO A 1 81 ? 2.595 -0.916 -7.935 1.00 93.81 81 PRO A CA 1
ATOM 673 C C . PRO A 1 81 ? 1.111 -0.523 -7.987 1.00 93.81 81 PRO 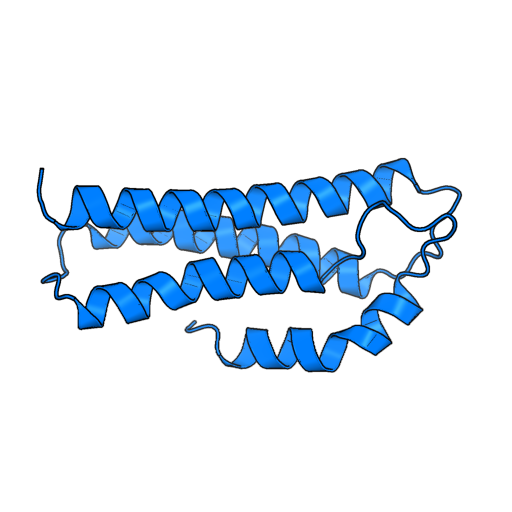A C 1
ATOM 675 O O . PRO A 1 81 ? 0.606 0.022 -7.005 1.00 93.81 81 PRO A O 1
ATOM 678 N N . VAL A 1 82 ? 0.396 -0.809 -9.083 1.00 94.81 82 VAL A N 1
ATOM 679 C CA . VAL A 1 82 ? -1.061 -0.606 -9.160 1.00 94.81 82 VAL A CA 1
ATOM 680 C C . VAL A 1 82 ? -1.793 -1.549 -8.205 1.00 94.81 82 VAL A C 1
ATOM 682 O O . VAL A 1 82 ? -2.634 -1.091 -7.434 1.00 94.81 82 VAL A O 1
ATOM 685 N N . ASP A 1 83 ? -1.442 -2.831 -8.186 1.00 94.38 83 ASP A N 1
ATOM 686 C CA . ASP A 1 83 ? -2.031 -3.818 -7.281 1.00 94.38 83 ASP A CA 1
ATOM 687 C C . ASP A 1 83 ? -1.718 -3.481 -5.825 1.00 94.38 83 ASP A C 1
ATOM 689 O O . ASP A 1 83 ? -2.605 -3.508 -4.975 1.00 94.38 83 ASP A O 1
ATOM 693 N N . LEU A 1 84 ? -0.487 -3.058 -5.530 1.00 95.50 84 LEU A N 1
ATOM 694 C CA . LEU A 1 84 ? -0.111 -2.581 -4.197 1.00 95.50 84 LEU A CA 1
ATOM 695 C C . LEU A 1 84 ? -0.913 -1.353 -3.769 1.00 95.50 84 LEU A C 1
ATOM 697 O O . LEU A 1 84 ? -1.343 -1.268 -2.615 1.00 95.50 84 LEU A O 1
ATOM 701 N N . PHE A 1 85 ? -1.170 -0.423 -4.690 1.00 96.00 85 PHE A N 1
ATOM 702 C CA . PHE A 1 85 ? -2.057 0.703 -4.427 1.00 96.00 85 PHE A CA 1
ATOM 703 C C . PHE A 1 85 ? -3.484 0.227 -4.120 1.00 96.00 85 PHE A C 1
ATOM 705 O O . PHE A 1 85 ? -4.069 0.642 -3.117 1.00 96.00 85 PHE A O 1
ATOM 712 N N . LEU A 1 86 ? -4.040 -0.694 -4.908 1.00 95.25 86 LEU A N 1
ATOM 713 C CA . LEU A 1 86 ? -5.367 -1.260 -4.647 1.00 95.25 86 LEU A CA 1
ATOM 714 C C . LEU A 1 86 ? -5.427 -1.992 -3.299 1.00 95.25 86 LEU A C 1
ATOM 716 O O . LEU A 1 86 ? -6.366 -1.784 -2.529 1.00 95.25 86 LEU A O 1
ATOM 720 N N . LEU A 1 87 ? -4.407 -2.782 -2.959 1.00 95.81 87 LEU A N 1
ATOM 721 C CA . LEU A 1 87 ? -4.300 -3.451 -1.662 1.00 95.81 87 LEU A CA 1
ATOM 722 C C . LEU A 1 87 ? -4.252 -2.438 -0.517 1.00 95.81 87 LEU A C 1
ATOM 724 O O . LEU A 1 87 ? -4.977 -2.605 0.463 1.00 95.81 87 LEU A O 1
ATOM 728 N N . SER A 1 88 ? -3.480 -1.354 -0.654 1.00 95.75 88 SER A N 1
ATOM 729 C CA . SER A 1 88 ? -3.461 -0.272 0.341 1.00 95.75 88 SER A CA 1
ATOM 730 C C . SER A 1 88 ? -4.826 0.391 0.523 1.00 95.75 88 SER A C 1
ATOM 732 O O . SER A 1 88 ? -5.176 0.777 1.637 1.00 95.75 88 SER A O 1
ATOM 734 N N . ALA A 1 89 ? -5.632 0.465 -0.538 1.00 93.88 89 ALA A N 1
ATOM 735 C CA . ALA A 1 89 ? -6.974 1.022 -0.470 1.00 93.88 89 ALA A CA 1
ATOM 736 C C . ALA A 1 89 ? -7.995 0.067 0.175 1.00 93.88 89 ALA A C 1
ATOM 738 O O . ALA A 1 89 ? -8.921 0.528 0.844 1.00 93.88 89 ALA A O 1
ATOM 739 N N . LEU A 1 90 ? -7.835 -1.244 -0.023 1.00 94.00 90 LEU A N 1
ATOM 740 C CA . LEU A 1 90 ? -8.768 -2.271 0.454 1.00 94.00 90 LEU A CA 1
ATOM 741 C C . LEU A 1 90 ? -8.494 -2.720 1.895 1.00 94.00 90 LEU A C 1
ATOM 743 O O . LEU A 1 90 ? -9.414 -3.155 2.590 1.00 94.00 90 LEU A O 1
ATOM 747 N N . VAL A 1 91 ? -7.243 -2.619 2.351 1.00 94.06 91 VAL A N 1
ATOM 748 C CA . VAL A 1 91 ? -6.800 -3.208 3.623 1.00 94.06 91 VAL A CA 1
ATOM 749 C C . VAL A 1 91 ? -7.405 -2.549 4.863 1.00 94.06 91 VAL A C 1
ATOM 751 O O . VAL A 1 91 ? -7.672 -3.226 5.854 1.00 94.06 91 VAL A O 1
ATOM 754 N N . LEU A 1 92 ? -7.653 -1.240 4.809 1.00 93.00 92 LEU A N 1
ATOM 755 C CA . LEU A 1 92 ? -8.207 -0.455 5.913 1.00 93.00 92 LEU A CA 1
ATOM 756 C C . LEU A 1 92 ? -9.270 0.522 5.399 1.00 93.00 92 LEU A C 1
ATOM 758 O O . LEU A 1 92 ? -9.156 0.976 4.262 1.00 93.00 92 LEU A O 1
ATOM 762 N N . PRO A 1 93 ? -10.276 0.882 6.212 1.00 88.50 93 PRO A N 1
ATOM 763 C CA . PRO A 1 93 ? -11.308 1.852 5.841 1.00 88.50 93 PRO A CA 1
ATOM 764 C C . PRO A 1 93 ? -10.748 3.266 5.617 1.00 88.50 93 PRO A C 1
ATOM 766 O O . PRO A 1 93 ? -9.640 3.599 6.047 1.00 88.50 93 PRO A O 1
ATOM 769 N N . ALA A 1 94 ? -11.516 4.097 4.908 1.00 79.44 94 ALA A N 1
ATOM 770 C CA . ALA A 1 94 ? -11.222 5.520 4.742 1.00 79.44 94 ALA A CA 1
ATOM 771 C C . ALA A 1 94 ? -11.742 6.335 5.944 1.00 79.44 94 ALA A C 1
ATOM 773 O O . ALA A 1 94 ? -12.600 5.882 6.693 1.00 79.44 94 ALA A O 1
ATOM 774 N N . VAL A 1 95 ? -11.218 7.551 6.118 1.00 65.56 95 VAL A N 1
ATOM 775 C CA . VAL A 1 95 ? -11.343 8.395 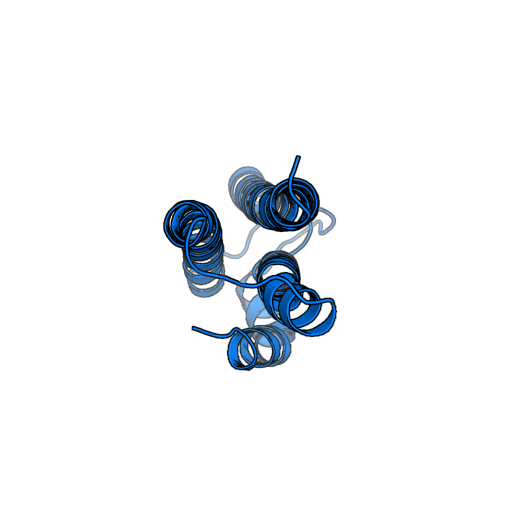7.331 1.00 65.56 95 VAL A CA 1
ATOM 776 C C . VAL A 1 95 ? -12.748 8.996 7.546 1.00 65.56 95 VAL A C 1
ATOM 778 O O . VAL A 1 95 ? -12.944 9.804 8.446 1.00 65.56 95 VAL A O 1
ATOM 781 N N . GLU A 1 96 ? -13.740 8.641 6.731 1.00 65.44 96 GLU A N 1
ATOM 782 C CA . G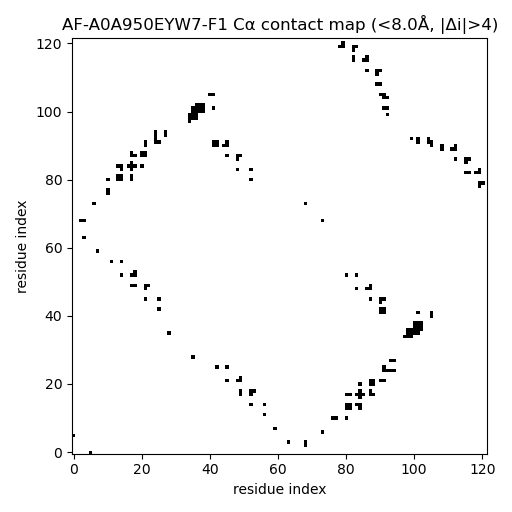LU A 1 96 ? -15.033 9.342 6.691 1.00 65.44 96 GLU A CA 1
ATOM 783 C C . GLU A 1 96 ? -16.090 8.792 7.665 1.00 65.44 96 GLU A C 1
ATOM 785 O O . GLU A 1 96 ? -17.130 9.422 7.847 1.00 65.44 96 GLU A O 1
ATOM 790 N N . GLU A 1 97 ? -15.851 7.652 8.321 1.00 62.84 97 GLU A N 1
ATOM 791 C CA . GLU A 1 97 ? -16.868 7.013 9.165 1.00 62.84 97 GLU A CA 1
ATOM 792 C C . GLU A 1 97 ? -16.803 7.479 10.635 1.00 62.84 97 GLU A C 1
ATOM 794 O O . GLU A 1 97 ? -15.752 7.490 11.277 1.00 62.84 97 GLU A O 1
ATOM 799 N N . GLU A 1 98 ? -17.963 7.841 11.197 1.00 69.12 98 GLU A N 1
ATOM 800 C CA . GLU A 1 98 ? -18.128 8.262 12.601 1.00 69.12 98 GLU A CA 1
ATOM 801 C C . GLU A 1 98 ? -17.785 7.149 13.610 1.00 69.12 98 GLU A C 1
ATOM 803 O O . GLU A 1 98 ? -17.380 7.433 14.743 1.00 69.12 98 GLU A O 1
ATOM 808 N N . ARG A 1 99 ? -17.928 5.890 13.184 1.00 76.44 99 ARG A N 1
ATOM 809 C CA . ARG A 1 99 ? -17.561 4.658 13.890 1.00 76.44 99 ARG A CA 1
ATOM 810 C C . ARG A 1 99 ? -16.910 3.703 12.902 1.00 76.44 99 ARG A C 1
ATOM 812 O O . ARG A 1 99 ? -17.442 3.512 11.817 1.00 76.44 99 ARG A O 1
ATOM 819 N N . LEU A 1 100 ? -15.793 3.102 13.298 1.00 82.31 100 LEU A N 1
ATOM 820 C CA . LEU A 1 100 ? -14.977 2.252 12.434 1.00 82.31 100 LEU A CA 1
ATOM 821 C C . LEU A 1 100 ? -14.916 0.834 13.004 1.00 82.31 100 LEU A C 1
ATOM 823 O O . LEU A 1 100 ? -14.117 0.564 13.898 1.00 82.31 100 LEU A O 1
ATOM 827 N N . ASP A 1 101 ? -15.718 -0.083 12.467 1.00 87.69 101 ASP A N 1
ATOM 828 C CA . ASP A 1 101 ? -15.580 -1.511 12.769 1.00 87.69 101 ASP A CA 1
ATOM 829 C C . ASP A 1 101 ? -14.595 -2.158 11.786 1.00 87.69 101 ASP A C 1
ATOM 831 O O . ASP A 1 101 ? -14.894 -2.402 10.611 1.00 87.69 101 ASP A O 1
ATOM 835 N N . LEU A 1 102 ? -13.377 -2.433 12.268 1.00 88.88 102 LEU A N 1
ATOM 836 C CA . LEU A 1 102 ? -12.334 -3.059 11.453 1.00 88.88 102 LEU A CA 1
ATOM 837 C C . LEU A 1 102 ? -12.672 -4.506 11.082 1.00 88.88 102 LEU A C 1
ATOM 839 O O . LEU A 1 102 ? -12.221 -4.990 10.041 1.00 88.88 102 LEU A O 1
ATOM 843 N N . GLY A 1 103 ? -13.438 -5.203 11.920 1.00 89.69 103 GLY A N 1
ATOM 844 C CA . GLY A 1 103 ? -13.904 -6.558 11.659 1.00 89.69 103 GLY A CA 1
ATOM 845 C C . GLY A 1 103 ? -14.910 -6.578 10.519 1.00 89.69 103 GLY A C 1
ATOM 846 O O . GLY A 1 103 ? -14.714 -7.305 9.541 1.00 89.69 103 GLY A O 1
ATOM 847 N N . GLU A 1 104 ? -15.945 -5.743 10.599 1.00 91.06 104 GLU A N 1
ATOM 848 C CA . GLU A 1 104 ? -16.955 -5.616 9.544 1.00 91.06 104 GLU A CA 1
ATOM 849 C C . GLU A 1 104 ? -16.312 -5.204 8.215 1.00 91.06 104 GLU A C 1
ATOM 851 O O . GLU A 1 104 ? -16.537 -5.856 7.187 1.00 91.06 104 GLU A O 1
ATOM 856 N N . TRP A 1 105 ? -15.442 -4.185 8.237 1.00 90.94 105 TRP A N 1
ATOM 857 C CA . TRP A 1 105 ? -14.708 -3.754 7.046 1.00 90.94 105 TRP A CA 1
ATOM 858 C C . TRP A 1 105 ? -13.907 -4.901 6.429 1.00 90.94 105 TRP A C 1
ATOM 860 O O . TRP A 1 105 ? -13.983 -5.133 5.218 1.00 90.94 105 TRP A O 1
ATOM 870 N N . TYR A 1 106 ? -13.159 -5.642 7.250 1.00 91.25 106 TYR A N 1
ATOM 871 C CA . TYR A 1 106 ? -12.346 -6.760 6.786 1.00 91.25 106 TYR A CA 1
ATOM 872 C C . TYR A 1 106 ? -13.202 -7.848 6.136 1.00 91.25 106 TYR A C 1
ATOM 874 O O . TYR A 1 106 ? -12.920 -8.260 5.012 1.00 91.25 106 TYR A O 1
ATOM 882 N N . PHE A 1 107 ? -14.278 -8.300 6.784 1.00 92.12 107 PHE A N 1
ATOM 883 C CA . PHE A 1 107 ? -15.117 -9.368 6.233 1.00 92.12 107 PHE A CA 1
ATOM 884 C C . PHE A 1 107 ? -15.853 -8.957 4.957 1.00 92.12 107 PHE A C 1
ATOM 886 O O . PHE A 1 107 ? -16.030 -9.798 4.070 1.00 92.12 107 PHE A O 1
ATOM 893 N N . ARG A 1 108 ? -16.219 -7.678 4.834 1.00 92.56 108 ARG A N 1
ATOM 894 C CA . ARG A 1 108 ? -16.826 -7.108 3.627 1.00 92.56 108 ARG A CA 1
ATOM 895 C C . ARG A 1 108 ? -15.842 -7.036 2.458 1.00 92.56 108 ARG A C 1
ATOM 897 O O . ARG A 1 108 ? -16.216 -7.344 1.330 1.00 92.56 108 ARG A O 1
ATOM 904 N N . ASN A 1 109 ? -14.584 -6.680 2.722 1.00 93.00 109 ASN A N 1
ATOM 905 C CA . ASN A 1 109 ? -13.583 -6.425 1.679 1.00 93.00 109 ASN A CA 1
ATOM 906 C C . ASN A 1 109 ? -12.621 -7.593 1.413 1.00 93.00 109 ASN A C 1
ATOM 908 O O . ASN A 1 109 ? -11.925 -7.577 0.400 1.00 93.00 109 ASN A O 1
ATOM 912 N N . ARG A 1 110 ? -12.595 -8.638 2.254 1.00 91.44 110 ARG A N 1
ATOM 913 C CA . ARG A 1 110 ? -11.626 -9.749 2.147 1.00 91.44 110 ARG A CA 1
ATOM 914 C C . ARG A 1 110 ? -11.587 -10.407 0.770 1.00 91.44 110 ARG A C 1
ATOM 916 O O . ARG A 1 110 ? -10.511 -10.748 0.305 1.00 91.44 110 ARG A O 1
ATOM 923 N N . ALA A 1 111 ? -12.737 -10.597 0.116 1.00 92.06 111 ALA A N 1
ATOM 924 C CA . ALA A 1 111 ? -12.792 -11.278 -1.178 1.00 92.06 111 ALA A CA 1
ATOM 925 C C . ALA A 1 111 ? -12.078 -10.461 -2.263 1.00 92.06 111 ALA A C 1
ATOM 927 O O . ALA A 1 111 ? -11.325 -11.017 -3.054 1.00 92.06 111 ALA A O 1
ATOM 928 N N . TRP A 1 112 ? -12.258 -9.138 -2.242 1.00 93.88 112 TRP A N 1
ATOM 929 C CA . TRP A 1 112 ? -11.545 -8.218 -3.123 1.00 93.88 112 TRP A CA 1
ATOM 930 C C . TRP A 1 112 ? -10.070 -8.112 -2.750 1.00 93.88 112 TRP A C 1
ATOM 932 O O . TRP A 1 112 ? -9.226 -8.194 -3.633 1.00 93.88 112 TRP A O 1
ATOM 942 N N . PHE A 1 113 ? -9.751 -8.006 -1.457 1.00 93.31 113 PHE A N 1
ATOM 943 C CA . PHE A 1 113 ? -8.368 -7.941 -0.982 1.00 93.31 113 PHE A CA 1
ATOM 944 C C . PHE A 1 113 ? -7.562 -9.170 -1.423 1.00 93.31 113 PHE A C 1
ATOM 946 O O . PHE A 1 113 ? -6.526 -9.033 -2.067 1.00 93.31 113 PHE A O 1
ATOM 953 N N . TYR A 1 114 ? -8.070 -10.376 -1.154 1.00 92.38 114 TYR A N 1
ATOM 954 C CA . TYR A 1 114 ? -7.416 -11.616 -1.572 1.00 92.38 114 TYR A CA 1
ATOM 955 C C . TYR A 1 114 ? -7.481 -11.847 -3.084 1.00 92.38 114 TYR A C 1
ATOM 957 O O . TYR A 1 114 ? -6.562 -12.440 -3.639 1.00 92.38 114 TYR A O 1
ATOM 965 N N . GLY A 1 115 ? -8.527 -11.356 -3.754 1.00 92.94 115 GLY A N 1
ATOM 966 C CA . GLY A 1 115 ? -8.624 -11.371 -5.211 1.00 92.94 115 GLY A CA 1
ATOM 967 C C . GLY A 1 115 ? -7.506 -10.562 -5.866 1.00 92.94 115 GLY A C 1
ATOM 968 O O . GLY A 1 115 ? -6.822 -11.086 -6.735 1.00 92.94 115 GLY A O 1
ATOM 969 N N . VAL A 1 116 ? -7.267 -9.329 -5.409 1.00 92.31 116 VAL A N 1
ATOM 970 C CA . VAL A 1 116 ? -6.153 -8.490 -5.890 1.00 92.31 116 VAL A CA 1
ATOM 971 C C . VAL A 1 116 ? -4.809 -9.112 -5.513 1.00 92.31 116 VAL A C 1
ATOM 973 O O . VAL A 1 116 ? -3.924 -9.219 -6.353 1.00 92.31 116 VAL A O 1
ATOM 976 N N . MET A 1 117 ? -4.667 -9.599 -4.277 1.00 90.62 117 MET A N 1
ATOM 977 C CA . MET A 1 117 ? -3.426 -10.222 -3.809 1.00 90.62 117 MET A CA 1
ATOM 978 C C . MET A 1 117 ? -3.035 -11.456 -4.634 1.00 90.62 117 MET A C 1
ATOM 980 O O . MET A 1 117 ? -1.851 -11.700 -4.826 1.00 90.62 117 MET A O 1
ATOM 984 N N . PHE A 1 118 ? -4.005 -12.225 -5.137 1.00 90.44 118 PHE A N 1
ATOM 985 C CA . PHE A 1 118 ? -3.740 -13.391 -5.983 1.00 90.44 118 PHE A CA 1
ATOM 986 C C . PHE A 1 118 ? -3.064 -13.028 -7.313 1.00 90.44 118 PHE A C 1
ATOM 988 O O . PHE A 1 118 ? -2.295 -13.828 -7.841 1.00 90.44 118 PHE A O 1
ATOM 995 N N . PHE A 1 119 ? -3.345 -11.840 -7.853 1.00 82.88 119 PHE A N 1
ATOM 996 C CA . PHE A 1 119 ? -2.746 -11.367 -9.101 1.00 82.88 119 PHE A CA 1
ATOM 997 C C . PHE A 1 119 ? -1.397 -10.681 -8.909 1.00 82.88 119 PHE A C 1
ATOM 999 O O . PHE A 1 119 ? -0.705 -10.473 -9.902 1.00 82.88 119 PHE A O 1
ATOM 1006 N N . LEU A 1 120 ? -1.007 -10.389 -7.663 1.00 80.88 120 LEU A N 1
ATOM 1007 C CA . LEU A 1 120 ? 0.284 -9.793 -7.362 1.00 80.88 120 LEU A CA 1
ATOM 1008 C C . LEU A 1 120 ? 1.400 -10.777 -7.763 1.00 80.88 120 LEU A C 1
ATOM 1010 O O . LEU A 1 120 ? 1.501 -11.852 -7.162 1.00 80.88 120 LEU A O 1
ATOM 1014 N N . PRO A 1 121 ? 2.233 -10.453 -8.766 1.00 70.56 121 PRO A N 1
ATOM 1015 C CA . PRO A 1 121 ? 3.358 -11.305 -9.114 1.00 70.56 121 PRO A CA 1
ATOM 1016 C C . PRO A 1 121 ? 4.393 -11.220 -7.983 1.00 70.56 121 PRO A C 1
ATOM 1018 O O . PRO A 1 121 ? 4.860 -10.133 -7.637 1.00 70.56 121 PRO A O 1
ATOM 1021 N N . VAL A 1 122 ? 4.683 -12.373 -7.372 1.00 59.50 122 VAL A N 1
ATOM 1022 C CA . VAL A 1 122 ? 5.657 -12.540 -6.277 1.00 59.50 122 VAL A CA 1
ATOM 1023 C C . VAL A 1 122 ? 7.056 -12.756 -6.834 1.00 59.50 122 VAL A C 1
ATOM 1025 O O . VAL A 1 122 ? 7.179 -13.570 -7.777 1.00 59.50 122 VAL A O 1
#

Secondary structure (DSSP, 8-state):
--HHHHHHHHHHHHHHHHHHHHHHHHHHHHHTTTSEE--HHHHHHHHHHHHHHHHHHHHHHHTTTT----HHHHHHHHHHHHHHHHHHHHHS--TT-SSEEHHHHHHHHHHHHHHHHHHS--

pLDDT: mean 86.97, std 9.96, range [56.19, 97.0]

Radius of gyration: 16.21 Å; Cα contacts (8 Å, |Δi|>4): 115; chains: 1; bounding box: 40×23×45 Å

Sequence (122 aa):
MTAFDYLSVLLSIVLGLAIANVLTRLAAVVTARERVDFYWPPLAWAIWVFFISVQHWWAQWGERHTQTWSFGAFWLELLVPVDLFLLSALVLPAVEEERLDLGEWYFRNRAWFYGVMFFLPV

Solvent-accessible surface area (backbone atoms only — not comparable to full-atom values): 6862 Å² total; per-residue (Å²): 132,56,76,61,59,62,52,53,49,53,44,48,50,44,35,49,49,17,47,51,47,32,51,52,36,52,50,42,54,65,72,41,53,94,46,41,49,86,42,66,67,40,55,55,50,39,54,49,53,44,52,52,49,53,49,52,60,54,50,60,65,73,52,75,84,76,74,84,88,42,77,67,58,49,53,61,62,45,46,48,32,51,44,47,28,51,43,29,60,54,40,46,73,73,89,81,58,90,60,43,50,42,51,60,51,39,70,73,34,44,68,60,40,52,53,52,55,69,70,49,85,128